Protein AF-A0AAD4N8J0-F1 (afdb_monomer_lite)

Structure (mmCIF, N/CA/C/O backbone):
data_AF-A0AAD4N8J0-F1
#
_entry.id   AF-A0AAD4N8J0-F1
#
loop_
_atom_site.group_PDB
_atom_site.id
_atom_site.type_symbol
_atom_site.label_atom_id
_atom_site.label_alt_id
_atom_site.label_comp_id
_atom_site.label_asym_id
_atom_site.label_entity_id
_atom_site.label_seq_id
_atom_site.pdbx_PDB_ins_code
_atom_site.Cartn_x
_atom_site.Cartn_y
_atom_site.Cartn_z
_atom_site.occupancy
_atom_site.B_iso_or_equiv
_atom_site.auth_seq_id
_atom_site.auth_comp_id
_atom_site.auth_asym_id
_atom_site.auth_atom_id
_atom_site.pdbx_PDB_model_num
ATOM 1 N N . MET A 1 1 ? 9.759 39.596 4.422 1.00 47.19 1 MET A N 1
ATOM 2 C CA . MET A 1 1 ? 9.634 39.215 3.000 1.00 47.19 1 MET A CA 1
ATOM 3 C C . MET A 1 1 ? 10.891 38.416 2.699 1.00 47.19 1 MET A C 1
ATOM 5 O O . MET A 1 1 ? 11.954 39.006 2.685 1.00 47.19 1 MET A O 1
ATOM 9 N N . ASN A 1 2 ? 10.884 37.086 2.727 1.00 36.88 2 ASN A N 1
ATOM 10 C CA . ASN A 1 2 ? 9.966 36.198 2.020 1.00 36.88 2 ASN A CA 1
ATOM 11 C C . ASN A 1 2 ? 9.606 34.952 2.846 1.00 36.88 2 ASN A C 1
ATOM 13 O O . ASN A 1 2 ? 10.436 34.425 3.581 1.00 36.88 2 ASN A O 1
ATOM 17 N N . GLN A 1 3 ? 8.337 34.562 2.721 1.00 41.31 3 GLN A N 1
ATOM 18 C CA . GLN A 1 3 ? 7.787 33.250 3.055 1.00 41.31 3 GLN A CA 1
ATOM 19 C C . GLN A 1 3 ? 8.128 32.236 1.949 1.00 41.31 3 GLN A C 1
ATOM 21 O O . GLN A 1 3 ? 8.621 32.637 0.897 1.00 41.31 3 GLN A O 1
ATOM 26 N N . GLU A 1 4 ? 7.736 30.985 2.219 1.00 41.53 4 GLU A N 1
ATOM 27 C CA . GLU A 1 4 ? 7.617 29.787 1.366 1.00 41.53 4 GLU A CA 1
ATOM 28 C C . GLU A 1 4 ? 8.680 28.722 1.697 1.00 41.53 4 GLU A C 1
ATOM 30 O O . GLU A 1 4 ? 9.867 29.017 1.742 1.00 41.53 4 GLU A O 1
ATOM 35 N N . SER A 1 5 ? 8.341 27.468 2.009 1.00 37.28 5 SER A N 1
ATOM 36 C CA . SER A 1 5 ? 7.084 26.731 1.814 1.00 37.28 5 SER A CA 1
ATOM 37 C C . SER A 1 5 ? 6.953 25.596 2.837 1.00 37.28 5 SER A C 1
ATOM 39 O O . SER A 1 5 ? 7.882 24.812 3.027 1.00 37.28 5 SER A O 1
ATOM 41 N N . ASP A 1 6 ? 5.778 25.529 3.458 1.00 37.59 6 ASP A N 1
ATOM 42 C CA . ASP 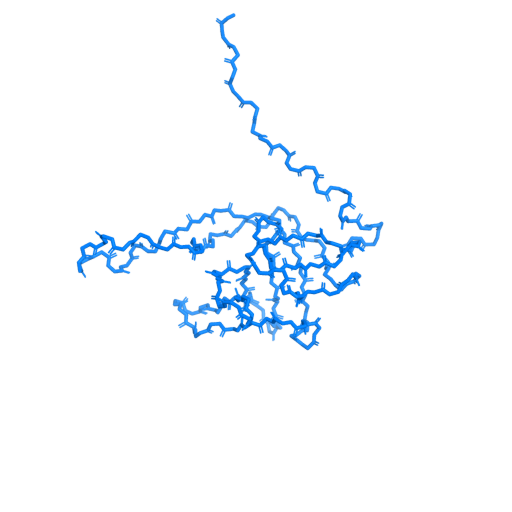A 1 6 ? 5.298 24.473 4.348 1.00 37.59 6 ASP A CA 1
ATOM 43 C C . ASP A 1 6 ? 5.185 23.144 3.577 1.00 37.59 6 ASP A C 1
ATOM 45 O O . ASP A 1 6 ? 4.504 23.064 2.552 1.00 37.59 6 ASP A O 1
ATOM 49 N N . VAL A 1 7 ? 5.914 22.119 4.023 1.00 46.78 7 VAL A N 1
ATOM 50 C CA . VAL A 1 7 ? 5.869 20.770 3.445 1.00 46.78 7 VAL A CA 1
ATOM 51 C C . VAL A 1 7 ? 4.594 20.110 3.955 1.00 46.78 7 VAL A C 1
ATOM 53 O O . VAL A 1 7 ? 4.440 19.893 5.155 1.00 46.78 7 VAL A O 1
ATOM 56 N N . GLY A 1 8 ? 3.674 19.834 3.028 1.00 37.72 8 GLY A N 1
ATOM 57 C CA . GLY A 1 8 ? 2.326 19.342 3.294 1.00 37.72 8 GLY A CA 1
ATOM 58 C C . GLY A 1 8 ? 2.283 18.200 4.306 1.00 37.72 8 GLY A C 1
ATOM 59 O O . GLY A 1 8 ? 2.652 17.067 4.011 1.00 37.72 8 GLY A O 1
ATOM 60 N N . SER A 1 9 ? 1.778 18.505 5.499 1.00 40.75 9 SER A N 1
ATOM 61 C CA . SER A 1 9 ? 1.377 17.500 6.476 1.00 40.75 9 SER A CA 1
ATOM 62 C C . SER A 1 9 ? 0.096 16.830 5.976 1.00 40.75 9 SER A C 1
ATOM 64 O O . SER A 1 9 ? -1.001 17.361 6.152 1.00 40.75 9 SER A O 1
ATOM 66 N N . ASN A 1 10 ? 0.225 15.675 5.318 1.00 50.56 10 ASN A N 1
ATOM 67 C CA . ASN A 1 10 ? -0.915 14.811 5.015 1.00 50.56 10 ASN A CA 1
ATOM 68 C C . ASN A 1 10 ? -1.518 14.333 6.341 1.00 50.56 10 ASN A C 1
ATOM 70 O O . ASN A 1 10 ? -0.985 13.451 7.011 1.00 50.56 10 ASN A O 1
ATOM 74 N N . ASN A 1 11 ? -2.615 14.965 6.752 1.00 57.41 11 ASN A N 1
ATOM 75 C CA . ASN A 1 11 ? -3.256 14.726 8.037 1.00 57.41 11 ASN A CA 1
ATOM 76 C C . ASN A 1 11 ? -4.095 13.433 7.971 1.00 57.41 11 ASN A C 1
ATOM 78 O O . ASN A 1 11 ? -5.322 13.465 7.975 1.00 57.41 11 ASN A O 1
ATOM 82 N N . ASN A 1 12 ? -3.423 12.279 7.891 1.00 68.00 12 ASN A N 1
ATOM 83 C CA . ASN A 1 12 ? -4.025 10.941 7.764 1.00 68.00 12 ASN A CA 1
ATOM 84 C C . ASN A 1 12 ? -4.760 10.465 9.037 1.00 68.00 12 ASN A C 1
ATOM 86 O O . ASN A 1 12 ? -5.216 9.325 9.108 1.00 68.00 12 ASN A O 1
ATOM 90 N N . HIS A 1 13 ? -4.892 11.324 10.052 1.00 72.31 13 HIS A N 1
ATOM 91 C CA . HIS A 1 13 ? -5.469 10.984 11.352 1.00 72.31 13 HIS A CA 1
ATOM 92 C C . HIS A 1 13 ? -6.942 10.545 11.266 1.00 72.31 13 HIS A C 1
ATOM 94 O O . HIS A 1 13 ? -7.397 9.781 12.113 1.00 72.31 13 HIS A O 1
ATOM 100 N N . SER A 1 14 ? -7.700 10.979 10.251 1.00 88.81 14 SER A N 1
ATOM 101 C CA . SER A 1 14 ? -9.083 10.514 10.044 1.00 88.81 14 SER A CA 1
ATOM 102 C C . SER A 1 14 ? -9.177 9.053 9.602 1.00 88.81 14 SER A C 1
ATOM 104 O O . SER A 1 14 ? -10.242 8.450 9.707 1.00 88.81 14 SER A O 1
ATOM 106 N N . GLU A 1 15 ? -8.080 8.480 9.104 1.00 92.62 15 GLU A N 1
ATOM 107 C CA . GLU A 1 15 ? -8.050 7.122 8.558 1.00 92.62 15 GLU A CA 1
ATOM 108 C C . GLU A 1 15 ? -7.628 6.071 9.578 1.00 92.62 15 GLU A C 1
ATOM 110 O O . GLU A 1 15 ? -7.641 4.881 9.262 1.00 92.62 15 GLU A O 1
ATOM 115 N N . ILE A 1 16 ? -7.257 6.496 10.786 1.00 96.56 16 ILE A N 1
ATOM 116 C CA . ILE A 1 16 ? -6.666 5.652 11.819 1.00 96.56 16 ILE A CA 1
ATOM 117 C C . ILE A 1 16 ? -7.628 5.596 13.007 1.00 96.56 16 ILE A C 1
ATOM 119 O O . ILE A 1 16 ? -8.001 6.623 13.570 1.00 96.56 16 ILE A O 1
ATOM 123 N N . SER A 1 17 ? -8.052 4.390 13.376 1.00 96.25 17 SER A N 1
ATOM 124 C CA . SER A 1 17 ? -8.889 4.164 14.552 1.00 96.25 17 SER A CA 1
ATOM 125 C C . SER A 1 17 ? -8.084 4.333 15.842 1.00 96.25 17 SER A C 1
ATOM 127 O O . SER A 1 17 ? -6.854 4.356 15.826 1.00 96.25 17 SER A O 1
ATOM 129 N N . GLU A 1 18 ? -8.769 4.366 16.987 1.00 94.56 18 GLU A N 1
ATOM 130 C CA . GLU A 1 18 ? -8.118 4.372 18.308 1.00 94.56 18 GLU A CA 1
ATOM 131 C C . GLU A 1 18 ? -7.196 3.155 18.525 1.00 94.56 18 GLU A C 1
ATOM 133 O O . GLU A 1 18 ? -6.202 3.242 19.239 1.00 94.56 18 GLU A O 1
ATOM 138 N N . GLU A 1 19 ? -7.479 2.036 17.851 1.00 95.06 19 GLU A N 1
ATOM 139 C CA . GLU A 1 19 ? -6.667 0.811 17.868 1.00 95.06 19 GLU A CA 1
ATOM 140 C C . GLU A 1 19 ? -5.503 0.841 16.860 1.00 95.06 19 GLU A C 1
ATOM 142 O O . GLU A 1 19 ? -4.794 -0.151 16.681 1.00 95.06 19 GLU A O 1
ATOM 147 N N . GLY A 1 20 ? -5.314 1.957 16.152 1.00 96.69 20 GLY A N 1
ATOM 148 C CA . GLY A 1 20 ? -4.296 2.092 15.117 1.00 96.69 20 GLY A CA 1
ATOM 149 C C . GLY A 1 20 ? -4.629 1.337 13.829 1.00 96.69 20 GLY A C 1
ATOM 150 O O . GLY A 1 20 ? -3.714 0.985 13.087 1.00 96.69 20 GLY A O 1
ATOM 151 N N . LYS A 1 21 ? -5.906 1.044 13.555 1.00 97.62 21 LYS A N 1
ATOM 152 C CA . LYS A 1 21 ? -6.345 0.315 12.354 1.00 97.62 21 LYS A CA 1
ATOM 153 C C . LYS A 1 21 ? -6.895 1.243 11.278 1.00 97.62 21 LYS A C 1
ATOM 155 O O . LYS A 1 21 ? -7.380 2.327 11.587 1.00 97.62 21 LYS A O 1
ATOM 160 N N . ASN A 1 22 ? -6.895 0.799 10.023 1.00 97.56 22 ASN A N 1
ATOM 161 C CA . ASN A 1 22 ? -7.563 1.537 8.953 1.00 97.56 22 ASN A CA 1
ATOM 162 C C . ASN A 1 22 ? -9.081 1.587 9.180 1.00 97.56 22 ASN A C 1
ATOM 164 O O . ASN A 1 22 ? -9.748 0.554 9.184 1.00 97.56 22 ASN A O 1
ATOM 168 N N . VAL A 1 23 ? -9.643 2.785 9.339 1.00 97.44 23 VAL A N 1
ATOM 169 C CA . VAL A 1 23 ? -11.090 2.973 9.557 1.00 97.44 23 VAL A CA 1
ATOM 170 C C . VAL A 1 23 ? -11.882 2.585 8.310 1.00 97.44 23 VAL A C 1
ATOM 172 O O . VAL A 1 23 ? -12.923 1.936 8.392 1.00 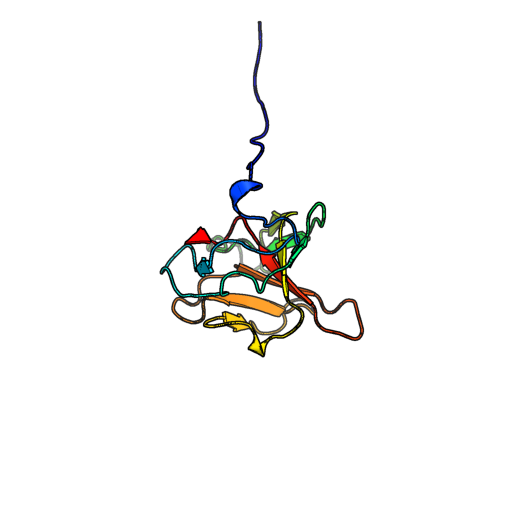97.44 23 VAL A O 1
ATOM 175 N N . ARG A 1 24 ? -11.369 2.972 7.142 1.00 97.50 24 ARG A N 1
ATOM 176 C CA . ARG A 1 24 ? -12.007 2.782 5.838 1.00 97.50 24 ARG A CA 1
ATOM 177 C C . ARG A 1 24 ? -11.331 1.690 5.029 1.00 97.50 24 ARG A C 1
ATOM 179 O O . ARG A 1 24 ? -10.186 1.316 5.294 1.00 97.50 24 ARG A O 1
ATOM 186 N N . SER A 1 25 ? -12.042 1.175 4.031 1.00 97.94 25 SER A N 1
ATOM 187 C CA . SER A 1 25 ? -11.455 0.201 3.116 1.00 97.94 25 SER A CA 1
ATOM 188 C C . SER A 1 25 ? -10.425 0.885 2.221 1.00 97.94 25 SER A C 1
ATOM 190 O O . SER A 1 25 ? -10.583 2.038 1.826 1.00 97.94 25 SER A O 1
ATOM 192 N N . VAL A 1 26 ? -9.359 0.168 1.892 1.00 98.12 26 VAL A N 1
ATOM 193 C CA . VAL A 1 26 ? -8.279 0.640 1.027 1.00 98.12 26 VAL A CA 1
ATOM 194 C C . VAL A 1 26 ? -8.525 0.121 -0.380 1.00 98.12 26 VAL A C 1
ATOM 196 O O . VAL A 1 26 ? -8.745 -1.074 -0.585 1.00 98.12 26 VAL A O 1
ATOM 199 N N . THR A 1 27 ? -8.466 1.013 -1.360 1.00 98.44 27 THR A N 1
ATOM 200 C CA . THR A 1 27 ? -8.693 0.702 -2.773 1.00 98.44 27 THR A CA 1
ATOM 201 C C . THR A 1 27 ? -7.547 1.194 -3.647 1.00 98.44 27 THR A C 1
ATOM 203 O O . THR A 1 27 ? -6.837 2.139 -3.301 1.00 98.44 27 THR A O 1
ATOM 206 N N . CYS A 1 28 ? -7.363 0.560 -4.802 1.00 98.19 28 CYS A N 1
ATOM 207 C CA . CYS A 1 28 ? -6.413 1.008 -5.809 1.00 98.19 28 CYS A CA 1
ATOM 208 C C . CYS A 1 28 ? -6.774 2.422 -6.286 1.00 98.19 28 CYS A C 1
ATOM 210 O O . CYS A 1 28 ? -7.888 2.655 -6.760 1.00 98.19 28 CYS A O 1
ATOM 212 N N . ALA A 1 29 ? -5.807 3.342 -6.251 1.00 96.62 29 ALA A N 1
ATOM 213 C CA . ALA A 1 29 ? -6.009 4.717 -6.703 1.00 96.62 29 ALA A CA 1
ATOM 214 C C . ALA A 1 29 ? -6.313 4.837 -8.208 1.00 96.62 29 ALA A C 1
ATOM 216 O O . ALA A 1 29 ? -6.895 5.827 -8.645 1.00 96.62 29 ALA A O 1
ATOM 217 N N . LYS A 1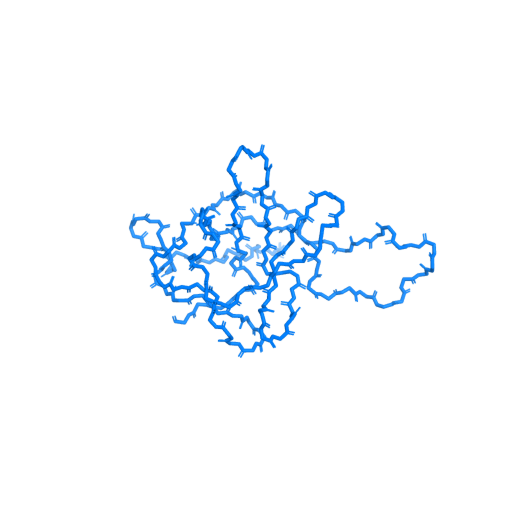 30 ? -5.943 3.827 -9.010 1.00 96.75 30 LYS A N 1
ATOM 218 C CA . LYS A 1 30 ? -6.138 3.838 -10.465 1.00 96.75 30 LYS A CA 1
ATOM 219 C C . LYS A 1 30 ? -7.510 3.329 -10.903 1.00 96.75 30 LYS A C 1
ATOM 221 O O . LYS A 1 30 ? -8.158 3.989 -11.710 1.00 96.75 30 LYS A O 1
ATOM 226 N N . CYS A 1 31 ? -7.918 2.147 -10.439 1.00 97.56 31 CYS A N 1
ATOM 227 C CA . CYS A 1 31 ? -9.139 1.476 -10.907 1.00 97.56 31 CYS A CA 1
ATOM 228 C C . CYS A 1 31 ? -10.212 1.298 -9.823 1.00 97.56 31 CYS A C 1
ATOM 230 O O . CYS A 1 31 ? -11.326 0.893 -10.136 1.00 97.56 31 CYS A O 1
ATOM 232 N N . GLY A 1 32 ? -9.906 1.594 -8.556 1.00 97.69 32 GLY A N 1
ATOM 233 C CA . GLY A 1 32 ? -10.837 1.420 -7.442 1.00 97.69 32 GLY A CA 1
ATOM 234 C C . GLY A 1 32 ? -10.982 -0.014 -6.927 1.00 97.69 32 GLY A C 1
ATOM 235 O O . GLY A 1 32 ? -11.827 -0.229 -6.062 1.00 97.69 32 GLY A O 1
ATOM 236 N N . SER A 1 33 ? -10.172 -0.963 -7.415 1.00 98.12 33 SER A N 1
ATOM 237 C CA . SER A 1 33 ? -10.126 -2.346 -6.915 1.00 98.12 33 SER A CA 1
ATOM 238 C C . SER A 1 33 ? -9.920 -2.392 -5.401 1.00 98.12 33 SER A C 1
ATOM 240 O O . SER A 1 33 ? -9.106 -1.631 -4.870 1.00 98.12 33 SER A O 1
ATOM 242 N N . LEU A 1 34 ? -10.649 -3.262 -4.700 1.00 98.38 34 LEU A N 1
ATOM 243 C CA . LEU A 1 34 ? -10.542 -3.402 -3.249 1.00 98.38 34 LEU A CA 1
ATOM 244 C C . LEU A 1 34 ? -9.231 -4.105 -2.888 1.00 98.38 34 LEU A C 1
ATOM 246 O O . LEU A 1 34 ? -9.020 -5.250 -3.269 1.00 98.38 34 LEU A O 1
ATOM 250 N N . VAL A 1 35 ? -8.371 -3.428 -2.130 1.00 98.12 35 VAL A N 1
ATOM 251 C CA . VAL A 1 35 ? -7.063 -3.940 -1.697 1.00 98.12 35 VAL A CA 1
ATOM 252 C C . VAL A 1 35 ? -7.167 -4.544 -0.300 1.00 98.12 35 VAL A C 1
ATOM 254 O O . VAL A 1 35 ? -6.726 -5.671 -0.085 1.00 98.12 35 VAL A O 1
ATOM 257 N N . LEU A 1 36 ? -7.769 -3.811 0.641 1.00 97.81 36 LEU A N 1
ATOM 258 C CA . LEU A 1 36 ? -7.834 -4.186 2.053 1.00 97.81 36 LEU A CA 1
ATOM 259 C C . LEU A 1 36 ? -9.154 -3.713 2.666 1.00 97.81 36 LEU A C 1
ATOM 261 O O . LEU A 1 36 ? -9.555 -2.567 2.456 1.00 97.81 36 LEU A O 1
ATOM 265 N N . ARG A 1 37 ? -9.824 -4.559 3.451 1.00 98.12 37 ARG A N 1
ATOM 266 C CA . ARG A 1 37 ? -11.029 -4.151 4.191 1.00 98.12 37 ARG A CA 1
ATOM 267 C C . ARG A 1 37 ? -10.682 -3.256 5.383 1.00 98.12 37 ARG A C 1
ATOM 269 O O . ARG A 1 37 ? -9.548 -3.246 5.863 1.00 98.12 37 ARG A O 1
ATOM 276 N N . SER A 1 38 ? -11.670 -2.506 5.865 1.00 97.69 38 SER A N 1
ATOM 277 C CA . SER A 1 38 ? -11.588 -1.760 7.128 1.00 97.69 38 SER A CA 1
ATOM 278 C C . SER A 1 38 ? -11.179 -2.668 8.295 1.00 97.69 38 SER A C 1
ATOM 280 O O . SER A 1 38 ? -11.664 -3.795 8.397 1.00 97.69 38 SER A O 1
ATOM 282 N N . GLY A 1 39 ? -10.332 -2.168 9.191 1.00 97.50 39 GLY A N 1
ATOM 283 C CA . GLY A 1 39 ? -9.926 -2.840 10.428 1.00 97.50 39 GLY A CA 1
ATOM 284 C C . GLY A 1 39 ? -8.767 -3.831 10.288 1.00 97.50 39 GLY A C 1
ATOM 285 O O . GLY A 1 39 ? -8.293 -4.363 11.291 1.00 97.50 39 GLY A O 1
ATOM 286 N N . ILE A 1 40 ? -8.285 -4.091 9.072 1.00 97.19 40 ILE A N 1
ATOM 287 C CA . ILE A 1 40 ? -7.262 -5.114 8.831 1.00 97.19 40 ILE A CA 1
ATOM 288 C C . ILE A 1 40 ? -5.849 -4.544 9.007 1.00 97.19 40 ILE A C 1
ATOM 290 O O . ILE A 1 40 ? -5.057 -5.068 9.796 1.00 97.19 40 ILE A O 1
ATOM 294 N N . GLY A 1 41 ? -5.538 -3.460 8.300 1.00 97.31 41 GLY A N 1
ATOM 295 C CA . GLY A 1 41 ? -4.222 -2.833 8.278 1.00 97.31 41 GLY A CA 1
ATOM 296 C C . GLY A 1 41 ? -3.938 -2.073 9.563 1.00 97.31 41 GLY A C 1
ATOM 297 O O . GLY A 1 41 ? -4.758 -1.276 10.008 1.00 97.31 41 GLY A O 1
ATOM 298 N N . THR A 1 42 ? -2.767 -2.306 10.149 1.00 97.56 42 THR A N 1
ATOM 299 C CA . THR A 1 42 ? -2.254 -1.528 11.282 1.00 97.56 42 THR A CA 1
ATOM 300 C C . THR A 1 42 ? -1.414 -0.371 10.760 1.00 97.56 42 THR A C 1
ATOM 302 O O . THR A 1 42 ? -0.577 -0.568 9.886 1.00 97.56 42 THR A O 1
ATOM 305 N N . TYR A 1 43 ? -1.614 0.833 11.277 1.00 97.75 43 TYR A N 1
ATOM 306 C CA . TYR A 1 43 ? -0.836 1.994 10.874 1.00 97.75 43 TYR A CA 1
ATOM 307 C C . TYR A 1 43 ? 0.616 1.865 11.347 1.00 97.75 43 TYR A C 1
ATOM 309 O O . TYR A 1 43 ? 0.881 1.606 12.522 1.00 97.75 43 TYR A O 1
ATOM 317 N N . LEU A 1 44 ? 1.554 2.057 10.424 1.00 96.00 44 LEU A N 1
ATOM 318 C CA . LEU A 1 44 ? 2.985 2.125 10.682 1.00 96.00 44 LEU A CA 1
ATOM 319 C C . LEU A 1 44 ? 3.507 3.461 10.149 1.00 96.00 44 LEU A C 1
ATOM 321 O O . LEU A 1 44 ? 3.523 3.681 8.939 1.00 96.00 44 LEU A O 1
ATOM 325 N N . LYS A 1 45 ? 3.932 4.328 11.068 1.00 94.69 45 LYS A N 1
ATOM 326 C CA . LYS A 1 45 ? 4.500 5.650 10.781 1.00 94.69 45 LYS A CA 1
ATOM 327 C C . LYS A 1 45 ? 6.018 5.654 10.904 1.00 94.69 45 LYS A C 1
ATOM 329 O O . LYS A 1 45 ? 6.586 4.770 11.546 1.00 94.69 45 LYS A O 1
ATOM 334 N N . ASP A 1 46 ? 6.646 6.695 10.365 1.00 94.00 46 ASP A N 1
ATOM 335 C CA . ASP A 1 46 ? 8.085 6.960 10.493 1.00 94.00 46 ASP A CA 1
ATOM 336 C C . ASP A 1 46 ? 8.968 5.781 10.028 1.00 94.00 46 ASP A C 1
ATOM 338 O O . ASP A 1 46 ? 10.066 5.567 10.545 1.00 94.00 46 ASP A O 1
ATOM 342 N N . PHE A 1 47 ? 8.496 5.008 9.041 1.00 93.94 47 PHE A N 1
ATOM 343 C CA . PHE A 1 47 ? 9.220 3.873 8.465 1.00 93.94 47 PHE A CA 1
ATOM 344 C C . PHE A 1 47 ? 9.634 4.190 7.019 1.00 93.94 47 PHE A C 1
ATOM 346 O O . PHE A 1 47 ? 8.927 3.817 6.080 1.00 93.94 47 PHE A O 1
ATOM 353 N N . PRO A 1 48 ? 10.743 4.922 6.803 1.00 95.50 48 PRO A N 1
ATOM 354 C CA . PRO A 1 48 ? 11.136 5.373 5.475 1.00 95.50 48 PRO A CA 1
ATOM 355 C C . PRO A 1 48 ? 11.598 4.208 4.595 1.00 95.50 48 PRO A C 1
ATOM 357 O O . PRO A 1 48 ? 12.496 3.448 4.962 1.00 95.50 48 PRO A O 1
ATOM 360 N N . PHE A 1 49 ? 11.039 4.118 3.392 1.00 93.75 49 PHE A N 1
ATOM 361 C CA . PHE A 1 49 ? 11.428 3.140 2.382 1.00 93.75 49 PHE A CA 1
ATOM 362 C C . PHE A 1 49 ? 11.408 3.772 0.985 1.00 93.75 49 PHE A C 1
ATOM 364 O O . PHE A 1 49 ? 10.435 4.422 0.603 1.00 93.75 49 PHE A O 1
ATOM 371 N N . ASP A 1 50 ? 12.475 3.549 0.214 1.00 94.88 50 ASP A N 1
ATOM 372 C CA . ASP A 1 50 ? 12.568 3.984 -1.182 1.00 94.88 50 ASP A CA 1
ATOM 373 C C . ASP A 1 50 ? 11.828 2.985 -2.086 1.00 94.88 50 ASP A C 1
ATOM 375 O O . ASP A 1 50 ? 12.325 1.899 -2.403 1.00 94.88 50 ASP A O 1
ATOM 379 N N . LEU A 1 51 ? 10.600 3.336 -2.469 1.00 94.81 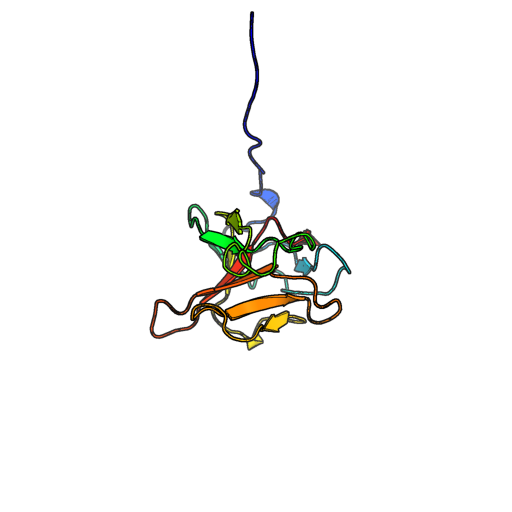51 LEU A N 1
ATOM 380 C CA . LEU A 1 51 ? 9.725 2.500 -3.285 1.00 94.81 51 LEU A CA 1
ATOM 381 C C . LEU A 1 51 ? 9.855 2.895 -4.766 1.00 94.81 51 LEU A C 1
ATOM 383 O O . LEU A 1 51 ? 9.744 4.084 -5.079 1.00 94.81 51 LEU A O 1
ATOM 387 N N . PRO A 1 52 ? 10.035 1.946 -5.709 1.00 94.12 52 PRO A N 1
ATOM 388 C CA . PRO A 1 52 ? 10.059 2.258 -7.138 1.00 94.12 52 PRO A CA 1
ATOM 389 C C . PRO A 1 52 ? 8.830 3.055 -7.555 1.00 94.12 52 PRO A C 1
ATOM 391 O O . PRO A 1 52 ? 7.727 2.727 -7.119 1.00 94.12 52 PRO A O 1
ATOM 394 N N . LEU A 1 53 ? 8.989 4.086 -8.383 1.00 93.94 53 LEU A N 1
ATOM 395 C CA . LEU A 1 53 ? 7.855 4.834 -8.929 1.00 93.94 53 LEU A CA 1
ATOM 396 C C . LEU A 1 53 ? 6.888 3.888 -9.649 1.00 93.94 53 LEU A C 1
ATOM 398 O O . LEU A 1 53 ? 7.326 2.966 -10.343 1.00 93.94 53 LEU A O 1
ATOM 402 N N . MET A 1 54 ? 5.581 4.155 -9.527 1.00 91.75 54 MET A N 1
ATOM 403 C CA . MET A 1 54 ? 4.537 3.359 -10.196 1.00 91.75 54 MET A CA 1
ATOM 404 C C . MET A 1 54 ? 4.653 3.381 -11.726 1.00 91.75 54 MET A C 1
ATOM 406 O O . MET A 1 54 ? 4.177 2.480 -12.409 1.00 91.75 54 MET A O 1
ATOM 410 N N . TYR A 1 55 ? 5.298 4.415 -12.269 1.00 90.44 55 TYR A N 1
ATOM 411 C CA . TYR A 1 55 ? 5.599 4.542 -13.686 1.00 90.44 55 TYR A CA 1
ATOM 412 C C . TYR A 1 55 ? 7.069 4.917 -13.846 1.00 90.44 55 TYR A C 1
ATOM 414 O O . TYR A 1 55 ? 7.520 5.928 -13.311 1.00 90.44 55 TYR A O 1
ATOM 422 N N . GLN A 1 56 ? 7.809 4.103 -14.593 1.00 87.94 56 GLN A N 1
ATOM 423 C CA . GLN A 1 56 ? 9.196 4.382 -14.957 1.00 87.94 56 GLN A CA 1
ATOM 424 C C . GLN A 1 56 ? 9.233 5.136 -16.291 1.00 87.94 56 GLN A C 1
ATOM 426 O O . GLN A 1 56 ? 8.471 4.821 -17.212 1.00 87.94 56 GLN A O 1
ATOM 431 N N . LYS A 1 57 ? 10.127 6.122 -16.425 1.00 82.31 57 LYS A N 1
ATOM 432 C CA . LYS A 1 57 ? 10.366 6.791 -17.714 1.00 82.31 57 LYS A CA 1
ATOM 433 C C . LYS A 1 57 ? 10.923 5.796 -18.736 1.00 82.31 57 LYS A C 1
ATOM 435 O O . LYS A 1 57 ? 11.801 5.000 -18.411 1.00 82.31 57 LYS A O 1
ATOM 440 N N . ARG A 1 58 ? 10.412 5.855 -19.972 1.00 68.38 58 ARG A N 1
ATOM 441 C CA . ARG A 1 58 ? 10.766 4.926 -21.063 1.00 68.38 58 ARG A CA 1
ATOM 442 C C . ARG A 1 58 ? 12.090 5.259 -21.758 1.00 68.38 58 ARG A C 1
ATOM 444 O O . ARG A 1 58 ? 12.687 4.365 -22.338 1.00 68.38 58 ARG A O 1
ATOM 451 N N . ASP A 1 59 ? 12.561 6.502 -21.667 1.00 65.38 59 ASP A N 1
ATOM 452 C CA . ASP A 1 59 ? 13.711 7.001 -22.442 1.00 65.38 59 ASP A CA 1
ATOM 453 C C . ASP A 1 59 ? 15.082 6.716 -21.802 1.00 65.38 59 ASP A C 1
ATOM 455 O O . ASP A 1 59 ? 16.062 7.406 -22.087 1.00 65.38 59 ASP A O 1
ATOM 459 N N . LYS A 1 60 ? 15.176 5.712 -20.923 1.00 60.41 60 LYS A N 1
ATOM 460 C CA . LYS A 1 60 ? 16.462 5.320 -20.334 1.00 60.41 60 LYS A CA 1
ATOM 461 C C . LYS A 1 60 ? 17.314 4.677 -21.421 1.00 60.41 60 LYS A C 1
ATOM 463 O O . LYS A 1 60 ? 16.866 3.763 -22.117 1.00 60.41 60 LYS A O 1
ATOM 468 N N . LYS A 1 61 ? 18.537 5.179 -21.601 1.00 59.22 61 LYS A N 1
ATOM 469 C CA . LYS A 1 61 ? 19.499 4.562 -22.522 1.00 59.22 61 LYS A CA 1
ATOM 470 C C . LYS A 1 61 ? 19.765 3.128 -22.059 1.00 59.22 61 LYS A C 1
ATOM 472 O O . LYS A 1 61 ? 19.691 2.836 -20.871 1.00 59.22 61 LYS A O 1
ATOM 477 N N . VAL A 1 62 ? 20.078 2.236 -22.996 1.00 55.81 62 VAL A N 1
ATOM 478 C CA . VAL A 1 62 ? 20.279 0.790 -22.751 1.00 55.81 62 VAL A CA 1
ATOM 479 C C . VAL A 1 62 ? 21.360 0.507 -21.689 1.00 55.81 62 VAL A C 1
ATOM 481 O O . VAL A 1 62 ? 21.328 -0.543 -21.057 1.00 55.81 62 VAL A O 1
ATOM 484 N N . ASP A 1 63 ? 22.243 1.470 -21.416 1.00 56.75 63 ASP A N 1
ATOM 485 C CA . ASP A 1 63 ? 23.288 1.387 -20.388 1.00 56.75 63 ASP A CA 1
ATOM 486 C C . ASP A 1 63 ? 22.843 1.894 -18.988 1.00 56.75 63 ASP A C 1
ATOM 488 O O . ASP A 1 63 ? 23.625 1.860 -18.043 1.00 56.75 63 ASP A O 1
ATOM 492 N N . GLU A 1 64 ? 21.596 2.363 -18.827 1.00 56.84 64 GLU A N 1
ATOM 493 C CA . GLU A 1 64 ? 21.021 2.927 -17.584 1.00 56.84 64 GLU A CA 1
ATOM 494 C C . GLU A 1 64 ? 19.915 2.043 -16.970 1.00 56.84 64 GLU A C 1
ATOM 496 O O . GLU A 1 64 ? 19.130 2.498 -16.134 1.00 56.84 64 GLU A O 1
ATOM 501 N N . VAL A 1 65 ? 19.836 0.769 -17.372 1.00 53.56 65 VAL A N 1
ATOM 502 C CA . VAL A 1 65 ? 18.842 -0.210 -16.875 1.00 53.56 65 VAL A CA 1
ATOM 503 C C . VAL A 1 65 ? 18.880 -0.348 -15.341 1.00 53.56 65 VAL A C 1
ATOM 505 O O . VAL A 1 65 ? 17.873 -0.697 -14.727 1.00 53.56 65 VAL A O 1
ATOM 508 N N . ASP A 1 66 ? 19.994 0.033 -14.714 1.00 58.72 66 ASP A N 1
ATOM 509 C CA . ASP A 1 66 ? 20.195 -0.008 -13.264 1.00 58.72 66 ASP A CA 1
ATOM 510 C C . ASP A 1 66 ? 19.599 1.179 -12.486 1.00 58.72 66 ASP A C 1
ATOM 512 O O . ASP A 1 66 ? 19.526 1.129 -11.257 1.00 58.72 66 ASP A O 1
ATOM 516 N N . GLN A 1 67 ? 19.136 2.247 -13.143 1.00 75.31 67 GLN A N 1
ATOM 517 C CA . GLN A 1 67 ? 18.585 3.410 -12.437 1.00 75.31 67 GLN A CA 1
ATOM 518 C C . GLN A 1 67 ? 17.064 3.334 -12.338 1.00 75.31 67 GLN A C 1
ATOM 520 O O . GLN A 1 67 ? 16.357 4.081 -13.008 1.00 75.31 67 GLN A O 1
ATOM 525 N N . ILE A 1 68 ? 16.519 2.441 -11.510 1.00 86.75 68 ILE A N 1
ATOM 526 C CA . ILE A 1 68 ? 15.094 2.507 -11.150 1.00 86.75 68 ILE A CA 1
ATOM 527 C C . ILE A 1 68 ? 14.844 3.793 -10.362 1.00 86.75 68 ILE A C 1
ATOM 529 O O . ILE A 1 68 ? 15.476 4.033 -9.337 1.00 86.75 68 ILE A O 1
ATOM 533 N N . GLU A 1 69 ? 13.909 4.617 -10.839 1.00 91.25 69 GLU A N 1
ATOM 534 C CA . GLU A 1 69 ? 13.504 5.812 -10.102 1.00 91.25 69 GLU A CA 1
ATOM 535 C C . GLU A 1 69 ? 12.642 5.377 -8.913 1.00 91.25 69 GLU A C 1
ATOM 537 O O . GLU A 1 69 ? 11.710 4.577 -9.075 1.00 91.25 69 GLU A O 1
ATOM 542 N N . THR A 1 70 ? 12.953 5.908 -7.733 1.00 94.19 70 THR A N 1
ATOM 543 C CA . THR A 1 70 ? 12.263 5.629 -6.469 1.00 94.19 70 THR A CA 1
ATOM 544 C C . THR A 1 70 ? 11.763 6.919 -5.828 1.00 94.19 70 THR A C 1
ATOM 546 O O . THR A 1 70 ? 12.309 7.994 -6.067 1.00 94.19 70 THR A O 1
ATOM 549 N N . GLU A 1 71 ? 10.760 6.805 -4.963 1.00 95.50 71 GLU A N 1
ATOM 550 C CA . GLU A 1 71 ? 10.349 7.861 -4.035 1.00 95.50 71 GLU A CA 1
ATOM 551 C C . GLU A 1 71 ? 10.367 7.338 -2.598 1.00 95.50 71 GLU A C 1
ATOM 553 O O . GLU A 1 71 ? 10.142 6.148 -2.358 1.00 95.50 71 GLU A O 1
ATOM 558 N N . LYS A 1 72 ? 10.652 8.228 -1.646 1.00 97.00 72 LYS A N 1
ATOM 559 C CA . LYS A 1 72 ? 10.722 7.889 -0.226 1.00 97.00 72 LYS A CA 1
ATOM 560 C C . LYS A 1 72 ? 9.354 8.058 0.419 1.00 97.00 72 LYS A C 1
ATOM 562 O O . LYS A 1 72 ? 8.862 9.177 0.505 1.00 97.00 72 LYS A O 1
ATOM 567 N N . LEU A 1 73 ? 8.802 6.960 0.920 1.00 96.81 73 LEU A N 1
ATOM 568 C CA . LEU A 1 73 ? 7.495 6.900 1.580 1.00 96.81 73 LEU A CA 1
ATOM 569 C C . LEU A 1 73 ? 7.695 6.439 3.025 1.00 96.81 73 LEU A C 1
ATOM 571 O O . LEU A 1 73 ? 8.588 5.628 3.280 1.00 96.81 73 LEU A O 1
ATOM 575 N N . SER A 1 74 ? 6.901 6.957 3.966 1.00 96.38 74 SER A N 1
ATOM 576 C CA . SER A 1 74 ? 7.107 6.684 5.406 1.00 96.38 74 SER A CA 1
ATOM 577 C C . SER A 1 74 ? 5.883 6.148 6.145 1.00 96.38 74 SER A C 1
ATOM 579 O O . SER A 1 74 ? 6.030 5.638 7.257 1.00 96.38 74 SER A O 1
ATOM 581 N N . ASP A 1 75 ? 4.707 6.230 5.524 1.00 96.38 75 ASP A N 1
ATOM 582 C CA . ASP A 1 75 ? 3.429 5.861 6.122 1.00 96.38 75 ASP A CA 1
ATOM 583 C C . ASP A 1 75 ? 2.814 4.646 5.429 1.00 96.38 75 ASP A C 1
ATOM 585 O O . ASP A 1 75 ? 2.570 4.644 4.214 1.00 96.38 75 ASP A O 1
ATOM 589 N N . TRP A 1 76 ? 2.520 3.615 6.224 1.00 97.62 76 TRP A N 1
ATOM 590 C CA . TRP A 1 76 ? 2.102 2.311 5.720 1.00 97.62 76 TRP A CA 1
ATOM 591 C C . TRP A 1 76 ? 0.902 1.735 6.465 1.00 97.62 76 TRP A C 1
ATOM 593 O O . TRP A 1 76 ? 0.764 1.881 7.679 1.00 97.62 76 TRP A O 1
ATOM 603 N N . TRP A 1 77 ? 0.088 0.972 5.739 1.00 97.94 77 TRP A N 1
ATOM 604 C CA . TRP A 1 77 ? -0.726 -0.081 6.326 1.00 97.94 77 TRP A CA 1
ATOM 605 C C . TRP A 1 77 ? 0.089 -1.361 6.381 1.00 97.94 77 TRP A C 1
ATOM 607 O O . TRP A 1 77 ? 0.446 -1.938 5.353 1.00 97.94 77 TRP A O 1
ATOM 617 N N . PHE A 1 78 ? 0.370 -1.792 7.600 1.00 96.31 78 PHE A N 1
ATOM 618 C CA . PHE A 1 78 ? 1.040 -3.034 7.919 1.00 96.31 78 PHE A CA 1
ATOM 619 C C . PHE A 1 78 ? 0.031 -4.180 8.039 1.00 96.31 78 PHE A C 1
ATOM 621 O O . PHE A 1 78 ? -0.953 -4.096 8.778 1.00 96.31 78 PHE A O 1
ATOM 628 N N . VAL A 1 79 ? 0.309 -5.268 7.324 1.00 96.19 79 VAL A N 1
ATOM 629 C CA . VAL A 1 79 ? -0.470 -6.508 7.319 1.00 96.19 79 VAL A CA 1
ATOM 630 C C . VAL A 1 79 ? 0.487 -7.690 7.500 1.00 96.19 79 VAL A C 1
ATOM 632 O O . VAL A 1 79 ? 1.582 -7.708 6.936 1.00 96.19 79 VAL A O 1
ATOM 635 N N . THR A 1 80 ? 0.089 -8.681 8.297 1.00 92.31 80 THR A N 1
ATOM 636 C CA . THR A 1 80 ? 0.895 -9.882 8.602 1.00 92.31 80 THR A CA 1
ATOM 637 C C . THR A 1 80 ? 0.514 -11.104 7.777 1.00 92.31 80 THR A C 1
ATOM 639 O O . THR A 1 80 ? 1.309 -12.029 7.649 1.00 92.31 80 THR A O 1
ATOM 642 N N . ASP A 1 81 ? -0.706 -11.132 7.248 1.00 92.06 81 ASP A N 1
ATOM 643 C CA . ASP A 1 81 ? -1.258 -12.275 6.531 1.00 92.06 81 ASP A CA 1
ATOM 644 C C . ASP A 1 81 ? -1.612 -11.880 5.095 1.00 92.06 81 ASP A C 1
ATOM 646 O O . ASP A 1 81 ? -2.390 -10.954 4.870 1.00 92.06 81 ASP A O 1
ATOM 650 N N . MET A 1 82 ? -1.051 -12.595 4.116 1.00 92.00 82 MET A N 1
ATOM 651 C CA . MET A 1 82 ? -1.345 -12.352 2.703 1.00 92.00 82 MET A CA 1
ATOM 652 C C . MET A 1 82 ? -2.797 -12.684 2.348 1.00 92.00 82 MET A C 1
ATOM 654 O O . MET A 1 82 ? -3.340 -12.093 1.419 1.00 92.00 82 MET A O 1
ATOM 658 N N . PHE A 1 83 ? -3.431 -13.598 3.090 1.00 93.50 83 PHE A N 1
ATOM 659 C CA . PHE A 1 83 ? -4.826 -13.980 2.875 1.00 93.50 83 PHE A CA 1
ATOM 660 C C . PHE A 1 83 ? -5.815 -12.917 3.363 1.00 93.50 83 PHE A C 1
ATOM 662 O O . PHE A 1 83 ? -7.009 -13.031 3.104 1.00 93.50 83 PHE A O 1
ATOM 669 N N . ALA A 1 84 ? -5.333 -11.875 4.046 1.00 95.56 84 ALA A N 1
ATOM 670 C CA . ALA A 1 84 ? -6.157 -10.750 4.468 1.00 95.56 84 ALA A CA 1
ATOM 671 C C . ALA A 1 84 ? -6.369 -9.703 3.355 1.00 95.56 84 ALA A C 1
ATOM 673 O O . ALA A 1 84 ? -7.186 -8.794 3.521 1.00 95.56 84 ALA A O 1
ATOM 674 N N . PHE A 1 85 ? -5.636 -9.799 2.239 1.00 97.44 85 PHE A N 1
ATOM 675 C CA . PHE A 1 85 ? -5.852 -8.952 1.066 1.00 97.44 85 PHE A CA 1
ATOM 676 C C . PHE A 1 85 ? -7.016 -9.454 0.215 1.00 97.44 85 PHE A C 1
ATOM 678 O O . PHE A 1 85 ? -7.261 -10.651 0.113 1.00 97.44 85 PHE A O 1
ATOM 685 N N . GLU A 1 86 ? -7.687 -8.520 -0.456 1.00 97.50 86 GLU A N 1
ATOM 686 C CA . GLU A 1 86 ? -8.791 -8.836 -1.364 1.00 97.50 86 GLU A CA 1
ATOM 687 C C . GLU A 1 86 ? -8.283 -8.985 -2.809 1.00 97.50 86 GLU A C 1
ATOM 689 O O . GLU A 1 86 ? -8.335 -10.077 -3.361 1.00 97.50 86 GLU A O 1
ATOM 694 N N . ASN A 1 87 ? -7.733 -7.920 -3.415 1.00 96.19 87 ASN A N 1
ATOM 695 C CA . ASN A 1 87 ? -7.262 -7.930 -4.812 1.00 96.19 87 ASN A CA 1
ATOM 696 C C . ASN A 1 87 ? -5.845 -7.337 -4.947 1.00 96.19 87 ASN A C 1
ATOM 698 O O . ASN A 1 87 ? -5.637 -6.239 -5.478 1.00 96.19 87 ASN A O 1
ATOM 702 N N . VAL A 1 88 ? -4.849 -8.080 -4.459 1.00 97.06 88 VAL A N 1
ATOM 703 C CA . VAL A 1 88 ? -3.420 -7.726 -4.528 1.00 97.06 88 VAL A CA 1
ATOM 704 C C . VAL A 1 88 ? -2.636 -8.747 -5.344 1.00 97.06 88 VAL A C 1
ATOM 706 O O . VAL A 1 88 ? -2.747 -9.951 -5.131 1.00 97.06 88 VAL A O 1
ATOM 709 N N . GLY A 1 89 ? -1.804 -8.246 -6.257 1.00 95.75 89 GLY A N 1
ATOM 710 C CA . GLY A 1 89 ? -0.799 -9.018 -6.979 1.00 95.75 89 GLY A CA 1
ATOM 711 C C . GLY A 1 89 ? 0.588 -8.872 -6.350 1.00 95.75 89 GLY A C 1
ATOM 712 O O . GLY A 1 89 ? 0.917 -7.836 -5.772 1.00 95.75 89 GLY A O 1
ATOM 713 N N . PHE A 1 90 ? 1.421 -9.900 -6.505 1.00 94.75 90 PHE A N 1
ATOM 714 C CA . PHE A 1 90 ? 2.814 -9.911 -6.055 1.00 94.75 90 PHE A CA 1
ATOM 715 C C . PHE A 1 90 ? 3.739 -9.940 -7.266 1.00 94.75 90 PHE A C 1
ATOM 717 O O . PHE A 1 90 ? 3.584 -10.784 -8.148 1.00 94.75 90 PHE A O 1
ATOM 724 N N . THR A 1 91 ? 4.728 -9.051 -7.303 1.00 91.88 91 THR A N 1
ATOM 725 C CA . THR A 1 91 ? 5.720 -9.060 -8.381 1.00 91.88 91 THR A CA 1
ATOM 726 C C . THR A 1 91 ? 6.686 -10.235 -8.238 1.00 91.88 91 THR A C 1
ATOM 728 O O . THR A 1 91 ? 6.877 -10.805 -7.156 1.00 91.88 91 THR A O 1
ATOM 731 N N . HIS A 1 92 ? 7.394 -10.542 -9.327 1.00 88.12 92 HIS A N 1
ATOM 732 C CA . HIS A 1 92 ? 8.648 -11.279 -9.221 1.00 88.12 92 HIS A CA 1
ATOM 733 C C . HIS A 1 92 ? 9.652 -10.514 -8.354 1.00 88.12 92 HIS A C 1
ATOM 735 O O . HIS A 1 92 ? 9.576 -9.288 -8.214 1.00 88.12 92 HIS A O 1
ATOM 741 N N . SER A 1 93 ? 10.584 -11.257 -7.759 1.00 85.94 93 SER A N 1
ATOM 742 C CA . SER A 1 93 ? 11.637 -10.656 -6.955 1.00 85.94 93 SER A CA 1
ATOM 743 C C . SER A 1 93 ? 12.556 -9.815 -7.840 1.00 85.94 93 SER A C 1
ATOM 745 O O . SER A 1 93 ? 13.126 -10.325 -8.801 1.00 85.94 93 SER A O 1
ATOM 747 N N . PHE A 1 94 ? 12.735 -8.551 -7.477 1.00 81.56 94 PHE A N 1
ATOM 748 C CA . PHE A 1 94 ? 13.697 -7.634 -8.072 1.00 81.56 94 PHE A CA 1
ATOM 749 C C . PHE A 1 94 ? 14.629 -7.133 -6.966 1.00 81.56 94 PHE A C 1
ATOM 751 O O . PHE A 1 94 ? 14.162 -6.681 -5.921 1.00 81.56 94 PHE A O 1
ATOM 758 N N . ASN A 1 95 ? 15.944 -7.279 -7.152 1.00 82.06 95 ASN A N 1
ATOM 759 C CA . ASN A 1 95 ? 16.960 -6.978 -6.132 1.00 82.06 95 ASN A CA 1
ATOM 760 C C . ASN A 1 95 ? 16.650 -7.597 -4.753 1.00 82.06 95 ASN A C 1
ATOM 762 O O . ASN A 1 95 ? 16.781 -6.957 -3.712 1.00 82.06 95 ASN A O 1
ATOM 766 N N . GLY A 1 96 ? 16.190 -8.853 -4.754 1.00 84.50 96 GLY A N 1
ATOM 767 C CA . GLY A 1 96 ? 15.870 -9.598 -3.533 1.00 84.50 96 GLY A CA 1
ATOM 768 C C . GLY A 1 96 ? 14.571 -9.182 -2.835 1.00 84.50 96 GLY A C 1
ATOM 769 O O . GLY A 1 96 ? 14.274 -9.718 -1.773 1.00 84.50 96 GLY A O 1
ATOM 770 N N . ARG A 1 97 ? 13.776 -8.272 -3.415 1.00 88.06 97 ARG A N 1
ATOM 771 C CA . ARG A 1 97 ? 12.503 -7.805 -2.845 1.00 88.06 97 ARG A CA 1
ATOM 772 C C . ARG A 1 97 ? 11.334 -8.088 -3.772 1.00 88.06 97 ARG A C 1
ATOM 774 O O . ARG A 1 97 ? 11.478 -8.052 -4.991 1.00 88.06 97 ARG A O 1
ATOM 781 N N . LYS A 1 98 ? 10.166 -8.343 -3.189 1.00 93.44 98 LYS A N 1
ATOM 782 C CA . LYS A 1 98 ? 8.893 -8.407 -3.914 1.00 93.44 98 LYS A CA 1
ATOM 783 C C . LYS A 1 98 ? 8.076 -7.168 -3.604 1.00 93.44 98 LYS A C 1
ATOM 785 O O . LYS A 1 98 ? 8.123 -6.647 -2.490 1.00 93.44 98 LYS A O 1
ATOM 790 N N . PHE A 1 99 ? 7.293 -6.738 -4.577 1.00 95.69 99 PHE A N 1
ATOM 791 C CA . PHE A 1 99 ? 6.399 -5.607 -4.431 1.00 95.69 99 PHE A CA 1
ATOM 792 C C . PHE A 1 99 ? 4.948 -6.029 -4.615 1.00 95.69 99 PHE A C 1
ATOM 794 O O . PHE A 1 99 ? 4.654 -7.096 -5.157 1.00 95.69 99 PHE A O 1
ATOM 801 N N . LEU A 1 100 ? 4.051 -5.180 -4.132 1.00 97.38 100 LEU A N 1
ATOM 802 C CA . LEU A 1 100 ? 2.611 -5.367 -4.218 1.00 97.38 100 LEU A CA 1
ATOM 803 C C . LEU A 1 100 ? 2.080 -4.488 -5.347 1.00 97.38 100 LEU A C 1
ATOM 805 O O . LEU A 1 100 ? 2.467 -3.326 -5.445 1.00 97.38 100 LEU A O 1
ATOM 809 N N . ALA A 1 101 ? 1.196 -5.015 -6.182 1.00 97.62 101 ALA A N 1
ATOM 810 C CA . ALA A 1 101 ? 0.514 -4.287 -7.249 1.00 97.62 101 ALA A CA 1
ATOM 811 C C . ALA A 1 101 ? -0.999 -4.515 -7.154 1.00 97.62 101 ALA A C 1
ATOM 813 O O . ALA A 1 101 ? -1.460 -5.436 -6.479 1.00 97.62 101 ALA A O 1
ATOM 814 N N . CYS A 1 102 ? -1.789 -3.680 -7.824 1.00 97.94 102 CYS A N 1
ATOM 815 C CA . CYS A 1 102 ? -3.213 -3.961 -7.974 1.00 97.94 102 CYS A CA 1
ATOM 816 C C . CYS A 1 102 ? -3.409 -5.221 -8.828 1.00 97.94 102 CYS A C 1
ATOM 818 O O . CYS A 1 102 ? -2.834 -5.304 -9.910 1.00 97.94 102 CYS A O 1
ATOM 820 N N . ALA A 1 103 ? -4.233 -6.171 -8.375 1.00 97.06 103 ALA A N 1
ATOM 821 C CA . ALA A 1 103 ? -4.496 -7.388 -9.147 1.00 97.06 103 ALA A CA 1
ATOM 822 C C . ALA A 1 103 ? -5.313 -7.132 -10.429 1.00 97.06 103 ALA A C 1
ATOM 824 O O . ALA A 1 103 ? -5.139 -7.850 -11.406 1.00 97.06 103 ALA A O 1
ATOM 825 N N . ASP A 1 104 ? -6.161 -6.097 -10.450 1.00 97.56 104 ASP A N 1
ATOM 826 C CA . ASP A 1 104 ? -7.084 -5.868 -11.572 1.00 97.56 104 ASP A CA 1
ATOM 827 C C . ASP A 1 104 ? -6.482 -5.034 -12.707 1.00 97.56 104 ASP A C 1
ATOM 829 O O . ASP A 1 104 ? -6.792 -5.251 -13.874 1.00 97.56 104 ASP A O 1
ATOM 833 N N . CYS A 1 105 ? -5.668 -4.026 -12.377 1.00 96.94 105 CYS A N 1
ATOM 834 C CA . CYS A 1 105 ? -5.087 -3.121 -13.377 1.00 96.94 105 CYS A CA 1
ATOM 835 C C . CYS A 1 105 ? -3.568 -3.230 -13.499 1.00 96.94 105 CYS A C 1
ATOM 837 O O . CYS A 1 105 ? -2.979 -2.478 -14.273 1.00 96.94 105 CYS A O 1
ATOM 839 N N . GLU A 1 106 ? -2.944 -4.102 -12.701 1.00 95.56 106 GLU A N 1
ATOM 840 C CA . GLU A 1 106 ? -1.497 -4.362 -12.649 1.00 95.56 106 GLU A CA 1
ATOM 841 C C . GLU A 1 106 ? -0.625 -3.140 -12.320 1.00 95.56 106 GLU A C 1
ATOM 843 O O . GLU A 1 106 ? 0.598 -3.239 -12.229 1.00 95.56 106 GLU A O 1
ATOM 848 N N . VAL A 1 107 ? -1.234 -1.977 -12.071 1.00 95.06 107 VAL A N 1
ATOM 849 C CA . VAL A 1 107 ? -0.503 -0.775 -11.694 1.00 95.06 107 VAL A CA 1
ATOM 850 C C . VAL A 1 107 ? 0.065 -0.953 -10.288 1.00 95.06 107 VAL A C 1
ATOM 852 O O . VAL A 1 107 ? -0.643 -1.261 -9.324 1.00 95.06 107 VAL A O 1
ATOM 855 N N . GLY A 1 108 ? 1.365 -0.716 -10.179 1.00 94.38 108 GLY A N 1
ATOM 856 C CA . GLY A 1 108 ? 2.119 -0.790 -8.945 1.00 94.38 108 GLY A CA 1
ATOM 857 C C . GLY A 1 108 ? 3.544 -0.260 -9.132 1.00 94.38 108 GLY A C 1
ATOM 858 O O . GLY A 1 108 ? 3.895 0.162 -10.229 1.00 94.38 108 GLY A O 1
ATOM 859 N N . PRO A 1 109 ? 4.363 -0.280 -8.072 1.00 96.75 109 PRO A N 1
ATOM 860 C CA . PRO A 1 109 ? 4.034 -0.914 -6.802 1.00 96.75 109 PRO A CA 1
ATOM 861 C C . PRO A 1 109 ? 3.135 -0.036 -5.918 1.00 96.75 109 PRO A C 1
ATOM 863 O O . PRO A 1 109 ? 3.334 1.164 -5.822 1.00 96.75 109 PRO A O 1
ATOM 866 N N . ILE A 1 110 ? 2.131 -0.614 -5.266 1.00 97.62 110 ILE A N 1
ATOM 867 C CA . ILE A 1 110 ? 1.324 0.048 -4.220 1.00 97.62 110 ILE A CA 1
ATOM 868 C C . ILE A 1 110 ? 1.869 -0.245 -2.814 1.00 97.62 110 ILE A C 1
ATOM 870 O O . ILE A 1 110 ? 1.420 0.331 -1.826 1.00 97.62 110 ILE A O 1
ATOM 874 N N . GLY A 1 111 ? 2.844 -1.150 -2.722 1.00 97.44 111 GLY A N 1
ATOM 875 C CA . GLY A 1 111 ? 3.426 -1.598 -1.470 1.00 97.44 111 GLY A CA 1
ATOM 876 C C . GLY A 1 111 ? 4.636 -2.504 -1.668 1.00 97.44 111 GLY A C 1
ATOM 877 O O . GLY A 1 111 ? 5.047 -2.783 -2.798 1.00 97.44 111 GLY A O 1
ATOM 878 N N . VAL A 1 112 ? 5.193 -2.985 -0.561 1.00 96.38 112 VAL A N 1
ATOM 879 C CA . VAL A 1 112 ? 6.374 -3.854 -0.525 1.00 96.38 112 VAL A CA 1
ATOM 880 C C . VAL A 1 112 ? 6.157 -5.048 0.401 1.00 96.38 112 VAL A C 1
ATOM 882 O O . VAL A 1 112 ? 5.464 -4.953 1.415 1.00 96.38 112 VAL A O 1
ATOM 885 N N . VAL A 1 113 ? 6.761 -6.181 0.039 1.00 94.88 113 VAL A N 1
ATOM 886 C CA . VAL A 1 113 ? 6.948 -7.314 0.944 1.00 94.88 113 VAL A CA 1
ATOM 887 C C . VAL A 1 113 ? 8.257 -7.101 1.697 1.00 94.88 113 VAL A C 1
ATOM 889 O O . VAL A 1 113 ? 9.342 -7.212 1.122 1.00 94.88 113 VAL A O 1
ATOM 892 N N . ASP A 1 114 ? 8.151 -6.772 2.976 1.00 87.62 114 ASP A N 1
ATOM 893 C CA . ASP A 1 114 ? 9.278 -6.670 3.890 1.00 87.62 114 ASP A CA 1
ATOM 894 C C . ASP A 1 114 ? 9.575 -8.060 4.477 1.00 87.62 114 ASP A C 1
ATOM 896 O O . ASP A 1 114 ? 8.818 -8.608 5.281 1.00 87.62 114 ASP A O 1
ATOM 900 N N . THR A 1 115 ? 10.671 -8.660 4.014 1.00 81.25 115 THR A N 1
ATOM 901 C CA . THR A 1 115 ? 11.148 -9.987 4.429 1.00 81.25 115 THR A CA 1
ATOM 902 C C . THR A 1 115 ? 12.362 -9.903 5.355 1.00 81.25 115 THR A C 1
ATOM 904 O O . THR A 1 115 ? 13.188 -10.813 5.349 1.00 81.25 115 THR A O 1
ATOM 907 N N . LEU A 1 116 ? 12.535 -8.799 6.093 1.00 70.00 116 LEU A N 1
ATOM 908 C CA . LEU A 1 116 ? 13.677 -8.638 7.002 1.00 70.00 116 LEU A CA 1
ATOM 909 C C . LEU A 1 116 ? 13.670 -9.643 8.171 1.00 70.00 116 LEU A C 1
ATOM 911 O O . LEU A 1 116 ? 14.729 -9.904 8.737 1.00 70.00 116 LEU A O 1
ATOM 915 N N . ASP A 1 117 ? 12.521 -10.250 8.485 1.00 65.50 117 ASP A N 1
ATOM 916 C CA . ASP A 1 117 ? 12.341 -11.186 9.599 1.00 65.50 117 ASP A CA 1
ATOM 917 C C . ASP A 1 117 ? 11.874 -12.580 9.131 1.00 65.50 117 ASP A C 1
ATOM 919 O O . ASP A 1 117 ? 11.521 -12.792 7.969 1.00 65.50 117 ASP A O 1
ATOM 923 N N . ALA A 1 118 ? 11.817 -13.548 10.056 1.00 69.50 118 ALA A N 1
ATOM 924 C CA . ALA A 1 118 ? 11.298 -14.900 9.795 1.00 69.50 118 ALA A CA 1
ATOM 925 C C . ALA A 1 118 ? 9.820 -14.917 9.347 1.00 69.50 118 ALA A C 1
ATOM 927 O O . ALA A 1 118 ? 9.338 -15.918 8.814 1.00 69.50 118 ALA A O 1
ATOM 928 N N . THR A 1 119 ? 9.103 -13.812 9.556 1.00 76.25 119 THR A N 1
ATOM 929 C CA . THR A 1 119 ? 7.731 -13.591 9.109 1.00 76.25 119 THR A CA 1
ATOM 930 C C . THR A 1 119 ? 7.696 -12.487 8.059 1.00 76.25 119 THR A C 1
ATOM 932 O O . THR A 1 119 ? 8.227 -11.396 8.252 1.00 76.25 119 THR A O 1
ATOM 935 N N . SER A 1 120 ? 7.049 -12.769 6.927 1.00 82.75 120 SER A N 1
ATOM 936 C CA . SER A 1 120 ? 6.828 -11.753 5.897 1.00 82.75 120 SER A CA 1
ATOM 937 C C . SER A 1 120 ? 5.865 -10.685 6.411 1.00 82.75 120 SER A C 1
ATOM 939 O O . SER A 1 120 ? 4.793 -10.999 6.928 1.00 82.75 120 SER A O 1
ATOM 941 N N . ARG A 1 121 ? 6.257 -9.424 6.251 1.00 90.94 121 ARG A N 1
ATOM 942 C CA . ARG A 1 121 ? 5.465 -8.237 6.562 1.00 90.94 121 ARG A CA 1
ATOM 943 C C . ARG A 1 121 ? 5.029 -7.593 5.246 1.00 90.94 121 ARG A C 1
ATOM 945 O O . ARG A 1 121 ? 5.831 -7.461 4.326 1.00 90.94 121 ARG A O 1
ATOM 952 N N . TYR A 1 122 ? 3.767 -7.197 5.133 1.00 96.31 122 TYR A N 1
ATOM 953 C CA . TYR A 1 122 ? 3.236 -6.559 3.927 1.00 96.31 122 TYR A CA 1
ATOM 954 C C . TYR A 1 122 ? 2.909 -5.104 4.237 1.00 96.31 122 TYR A C 1
ATOM 956 O O . TYR A 1 122 ? 2.127 -4.829 5.146 1.00 96.31 122 TYR A O 1
ATOM 964 N N . LEU A 1 123 ? 3.525 -4.181 3.503 1.00 97.06 123 LEU A N 1
ATOM 965 C CA . LEU A 1 123 ? 3.372 -2.743 3.709 1.00 97.06 123 LEU A CA 1
ATOM 966 C C . LEU A 1 123 ? 2.683 -2.126 2.493 1.00 97.06 123 LEU A C 1
ATOM 968 O O . LEU A 1 123 ? 3.234 -2.171 1.394 1.00 97.06 123 LEU A O 1
ATOM 972 N N . ILE A 1 124 ? 1.499 -1.543 2.677 1.00 97.81 124 ILE A N 1
ATOM 973 C CA . ILE A 1 124 ? 0.772 -0.785 1.646 1.00 97.81 124 ILE A CA 1
ATOM 974 C C . ILE A 1 124 ? 0.971 0.704 1.910 1.00 97.81 124 ILE A C 1
ATOM 976 O O . ILE A 1 124 ? 0.652 1.171 3.000 1.00 97.81 124 ILE A O 1
ATOM 980 N N . SER A 1 125 ? 1.486 1.452 0.937 1.00 97.62 125 SER A N 1
ATOM 981 C CA . SER A 1 125 ? 1.710 2.892 1.109 1.00 97.62 125 SER A CA 1
ATOM 982 C C . SER A 1 125 ? 0.380 3.635 1.169 1.00 97.62 125 SER A C 1
ATOM 984 O O . SER A 1 125 ? -0.463 3.438 0.292 1.00 97.62 125 SER A O 1
ATOM 986 N N . LEU A 1 126 ? 0.215 4.528 2.150 1.00 97.00 126 LEU A N 1
ATOM 987 C CA . LEU A 1 126 ? -0.963 5.401 2.240 1.00 97.00 126 LEU A CA 1
ATOM 988 C C . LEU A 1 126 ? -1.051 6.389 1.064 1.00 97.00 126 LEU A C 1
ATOM 990 O O . LEU A 1 126 ? -2.146 6.805 0.702 1.00 97.00 126 LEU A O 1
ATOM 994 N N . GLU A 1 127 ? 0.078 6.728 0.442 1.00 95.75 127 GLU A N 1
ATOM 995 C CA . GLU A 1 127 ? 0.169 7.719 -0.638 1.00 95.75 127 GLU A CA 1
ATOM 996 C C . GLU A 1 127 ? -0.210 7.145 -2.015 1.00 95.75 127 GLU A C 1
ATOM 998 O O . GLU A 1 127 ? -0.491 7.892 -2.950 1.00 95.75 127 GLU A O 1
ATOM 1003 N N . ARG A 1 128 ? -0.244 5.811 -2.160 1.00 97.00 128 ARG A N 1
ATOM 1004 C CA . ARG A 1 128 ? -0.494 5.120 -3.444 1.00 97.00 128 ARG A CA 1
ATOM 1005 C C . ARG A 1 128 ? -1.852 4.417 -3.524 1.00 97.00 128 AR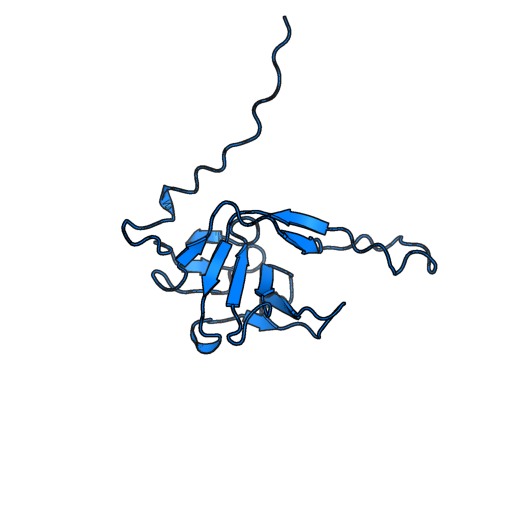G A C 1
ATOM 1007 O O . ARG A 1 128 ? -2.107 3.639 -4.449 1.00 97.00 128 ARG A O 1
ATOM 1014 N N . ILE A 1 129 ? -2.733 4.691 -2.566 1.00 96.69 129 ILE A N 1
ATOM 1015 C CA . ILE A 1 129 ? -4.069 4.099 -2.444 1.00 96.69 129 ILE A CA 1
ATOM 1016 C C . ILE A 1 129 ? -5.130 5.170 -2.182 1.00 96.69 129 ILE A C 1
ATOM 1018 O O . ILE A 1 129 ? -4.821 6.346 -2.028 1.00 96.69 129 ILE A O 1
ATOM 1022 N N . LEU A 1 130 ? -6.397 4.758 -2.150 1.00 97.06 130 LEU A N 1
ATOM 1023 C CA . LEU A 1 130 ? -7.515 5.596 -1.725 1.00 97.06 130 LEU A CA 1
ATOM 1024 C C . LEU A 1 130 ? -8.320 4.904 -0.631 1.00 97.06 130 LEU A C 1
ATOM 1026 O O . LEU A 1 130 ? -8.657 3.725 -0.761 1.00 97.06 130 LEU A O 1
ATOM 1030 N N . HIS A 1 131 ? -8.705 5.662 0.389 1.00 97.00 131 HIS A N 1
ATOM 1031 C CA . HIS A 1 131 ? -9.624 5.221 1.435 1.00 97.00 131 HIS A CA 1
ATOM 1032 C C . HIS A 1 131 ? -11.078 5.474 1.020 1.00 97.00 131 HIS A C 1
ATOM 1034 O O . HIS A 1 131 ? -11.425 6.584 0.598 1.00 97.00 131 HIS A O 1
ATOM 1040 N N . LYS A 1 132 ? -11.931 4.452 1.131 1.00 91.19 132 LYS A N 1
ATOM 1041 C CA . LYS A 1 132 ? -13.362 4.493 0.793 1.00 91.19 132 LYS A CA 1
ATOM 1042 C C . LYS A 1 132 ? -14.224 3.906 1.900 1.00 91.19 132 LYS A C 1
ATOM 1044 O O . LYS A 1 132 ? -13.858 2.843 2.454 1.00 91.19 132 LYS A O 1
#

InterPro domains:
  IPR007515 Mss4 [PF04421] (21-129)
  IPR007515 Mss4 [PS51796] (14-132)
  IPR007515 Mss4 [PTHR13276] (6-132)
  IPR011057 Mss4-like superfamily [SSF51316] (16-131)
  IPR011323 Mss4/translationally controlled tumour-associate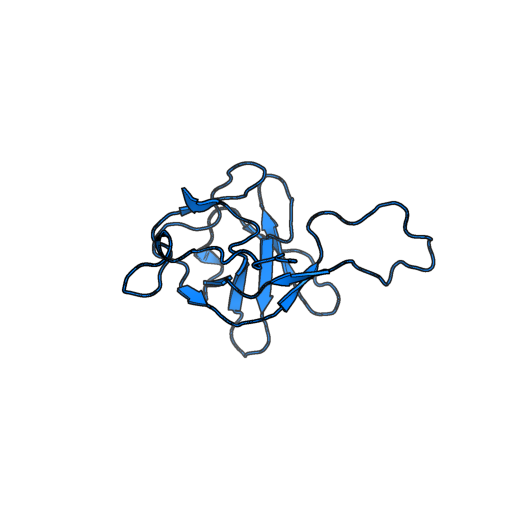d TCTP [G3DSA:2.170.150.10] (15-132)

pLDDT: mean 86.71, std 17.05, range [36.88, 98.44]

Organism: NCBI:txid166010

Sequence (132 aa):
MNQESDVGSNNNHSEISEEGKNVRSVTCAKCGSLVLRSGIGTYLKDFPFDLPLMYQKRDKKVDEVDQIETEKLSDWWFVTDMFAFENVGFTHSFNGRKFLACADCEVGPIGVVDTLDATSRYLISLERILHK

Secondary structure (DSSP, 8-state):
-----------GGGGB-TTSBBSS-EEETTT--EEE-TTTPEEE-S--EEEEPSS--S---GGGTT---EEEE--EEEES-GGGBSSEEEPPPBTTBEEEEETTT----SEEEE-SSSS-EEEEEGGGEEE-

Foldseek 3Di:
DDDDDDDDDPPCVVQQDPQQWGQFFKAFPPPRHTWAGTRAFGKFFQQWDWFFDLDDDPPDDPVVPVDRHTDIAGIWGKHQDPVRTDFWDWDDDDPNWIAIAGNPPRGDRQWTFDPVDPGTITTGGPVRIDGD

Radius of gyration: 15.93 Å; chains: 1; bounding box: 37×54×41 Å